Protein AF-A0A1B2YTB3-F1 (afdb_monomer)

Sequence (140 aa):
MKEPIDTLDQHEEFDQMGEAHAGSSELTPIRFDAFELSNDEKIKQIEHHFLPFIGKAHVAYTSKGKVIGLSKMNRLVDYYSRRPQVQERLTLQIADAISDAMNTQDVAVHIDSKHLCVSMRGIKDHASSTITSEFRGVFR

Radius of gyration: 18.46 Å; Cα contacts (8 Å, |Δi|>4): 168; chains: 1; bounding box: 57×35×51 Å

Mean predicted aligned error: 13.46 Å

pLDDT: mean 70.49, std 21.06, range [32.44, 94.94]

Structure (mmCIF, N/CA/C/O backbone):
data_AF-A0A1B2YTB3-F1
#
_entry.id   AF-A0A1B2YTB3-F1
#
loop_
_atom_site.group_PDB
_atom_site.id
_atom_site.type_symbol
_atom_site.label_atom_id
_atom_site.label_alt_id
_atom_site.label_comp_id
_atom_site.label_asym_id
_atom_site.label_entity_id
_atom_site.label_seq_id
_atom_site.pdbx_PDB_ins_code
_atom_site.Cartn_x
_atom_site.Cartn_y
_atom_site.Cartn_z
_atom_site.occupancy
_atom_site.B_iso_or_equiv
_atom_site.auth_seq_id
_atom_site.auth_comp_id
_atom_site.auth_asym_id
_atom_site.auth_atom_id
_atom_site.pdbx_PDB_model_num
ATOM 1 N N . MET A 1 1 ? -36.417 -21.945 -10.880 1.00 37.31 1 MET A N 1
ATOM 2 C CA . MET A 1 1 ? -35.893 -21.158 -12.010 1.00 37.31 1 MET A CA 1
ATOM 3 C C . MET A 1 1 ? -34.831 -20.251 -11.411 1.00 37.31 1 MET A C 1
ATOM 5 O O . MET A 1 1 ? -35.183 -19.414 -10.596 1.00 37.31 1 MET A O 1
ATOM 9 N N . LYS A 1 2 ? -33.546 -20.582 -11.593 1.00 33.88 2 LYS A N 1
ATOM 10 C CA . LYS A 1 2 ? -32.425 -19.790 -11.064 1.00 33.88 2 LYS A CA 1
ATOM 11 C C . LYS A 1 2 ? -32.036 -18.801 -12.156 1.00 33.88 2 LYS A C 1
ATOM 13 O O . LYS A 1 2 ? -31.731 -19.243 -13.260 1.00 33.88 2 LYS A O 1
ATOM 18 N N . GLU A 1 3 ? -32.097 -17.517 -11.836 1.00 33.56 3 GLU A N 1
ATOM 19 C CA . GLU A 1 3 ? -31.563 -16.439 -12.668 1.00 33.56 3 GLU A CA 1
ATOM 20 C C . GLU A 1 3 ? -30.044 -16.633 -12.859 1.00 33.56 3 GLU A C 1
ATOM 22 O O . GLU A 1 3 ? -29.371 -17.085 -11.921 1.00 33.56 3 GLU A O 1
ATOM 27 N N . PRO A 1 4 ? -29.495 -16.353 -14.052 1.00 36.44 4 PRO A N 1
ATOM 28 C CA . PRO A 1 4 ? -28.069 -16.479 -14.314 1.00 36.44 4 PRO A CA 1
ATOM 29 C C . PRO A 1 4 ? -27.315 -15.309 -13.665 1.00 36.44 4 PRO A C 1
ATOM 31 O O . PRO A 1 4 ? -27.699 -14.152 -13.804 1.00 36.44 4 PRO A O 1
ATOM 34 N N . ILE A 1 5 ? -26.242 -15.622 -12.936 1.00 39.81 5 ILE A N 1
ATOM 35 C CA . ILE A 1 5 ? -25.321 -14.628 -12.376 1.00 39.81 5 ILE A CA 1
ATOM 36 C C . ILE A 1 5 ? -24.444 -14.143 -13.530 1.00 39.81 5 ILE A C 1
ATOM 38 O O . ILE A 1 5 ? -23.597 -14.888 -14.029 1.00 39.81 5 ILE A O 1
ATOM 42 N N . ASP A 1 6 ? -24.712 -12.921 -13.976 1.00 34.75 6 ASP A N 1
ATOM 43 C CA . ASP A 1 6 ? -23.932 -12.212 -14.982 1.00 34.75 6 ASP A CA 1
ATOM 44 C C . ASP A 1 6 ? -22.483 -12.059 -14.495 1.00 34.75 6 ASP A C 1
ATOM 46 O O . ASP A 1 6 ? -22.225 -11.625 -13.373 1.00 34.75 6 ASP A O 1
ATOM 50 N N . THR A 1 7 ? -21.530 -12.521 -15.300 1.00 40.09 7 THR A N 1
ATOM 51 C CA . THR A 1 7 ? -20.118 -12.706 -14.915 1.00 40.09 7 THR A CA 1
ATOM 52 C C . THR A 1 7 ? -19.249 -11.513 -15.335 1.00 40.09 7 THR A C 1
ATOM 54 O O . THR A 1 7 ? -18.049 -11.660 -15.547 1.00 40.09 7 THR A O 1
ATOM 57 N N . LEU A 1 8 ? -19.850 -10.330 -15.484 1.00 36.72 8 LEU A N 1
ATOM 58 C CA . LEU A 1 8 ? -19.248 -9.170 -16.152 1.00 36.72 8 LEU A CA 1
ATOM 59 C C . LEU A 1 8 ? -18.702 -8.069 -15.221 1.00 36.72 8 LEU A C 1
ATOM 61 O O . LEU A 1 8 ? -18.389 -6.992 -15.706 1.00 36.72 8 LEU A O 1
ATOM 65 N N . ASP A 1 9 ? -18.514 -8.330 -13.925 1.00 38.03 9 ASP A N 1
ATOM 66 C CA . ASP A 1 9 ? -18.084 -7.295 -12.955 1.00 38.03 9 ASP A CA 1
ATOM 67 C C . ASP A 1 9 ? -16.604 -7.400 -12.518 1.00 38.03 9 ASP A C 1
ATOM 69 O O . ASP A 1 9 ? -16.105 -6.607 -11.733 1.00 38.03 9 ASP A O 1
ATOM 73 N N . GLN A 1 10 ? -15.849 -8.388 -13.017 1.00 36.59 10 GLN A N 1
ATOM 74 C CA . GLN A 1 10 ? -14.460 -8.611 -12.569 1.00 36.59 10 GLN A CA 1
ATOM 75 C C . GLN A 1 10 ? -13.396 -7.911 -13.421 1.00 36.59 10 GLN A C 1
ATOM 77 O O . GLN A 1 10 ? -12.217 -7.998 -13.094 1.00 36.59 10 GLN A O 1
ATOM 82 N N . HIS A 1 11 ? -13.777 -7.233 -14.505 1.00 36.81 11 HIS A N 1
ATOM 83 C CA . HIS A 1 11 ? -12.829 -6.531 -15.375 1.00 36.81 11 HIS A CA 1
ATOM 84 C C . HIS A 1 11 ? -12.770 -5.018 -15.118 1.00 36.81 11 HIS A C 1
ATOM 86 O O . HIS A 1 11 ? -11.720 -4.427 -15.350 1.00 36.81 11 HIS A O 1
ATOM 92 N N . GLU A 1 12 ? -13.820 -4.402 -14.565 1.00 32.44 12 GLU A N 1
ATOM 93 C CA . GLU A 1 12 ? -13.833 -2.955 -14.286 1.00 32.44 12 GLU A CA 1
ATOM 94 C C . GLU A 1 12 ? -13.070 -2.574 -13.000 1.00 32.44 12 GLU A C 1
ATOM 96 O O . GLU A 1 12 ? -12.526 -1.472 -12.916 1.00 32.44 12 GLU A O 1
ATOM 101 N N . GLU A 1 13 ? -12.911 -3.487 -12.031 1.00 34.91 13 GLU A N 1
ATOM 102 C CA . GLU A 1 13 ? -12.054 -3.249 -10.851 1.00 34.91 13 GLU A CA 1
ATOM 103 C C . GLU A 1 13 ? -10.556 -3.164 -11.203 1.00 34.91 13 GLU A C 1
ATOM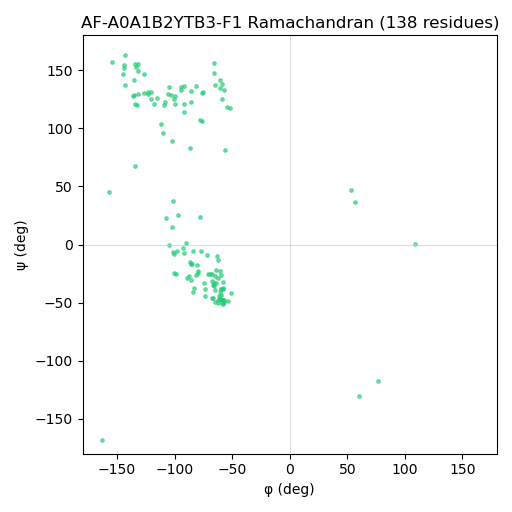 105 O O . GLU A 1 13 ? -9.791 -2.503 -10.497 1.00 34.91 13 GLU A O 1
ATOM 110 N N . PHE A 1 14 ? -10.124 -3.781 -12.310 1.00 33.19 14 PHE A N 1
ATOM 111 C CA . PHE A 1 14 ? -8.723 -3.743 -12.746 1.00 33.19 14 PHE A CA 1
ATOM 112 C C . PHE A 1 14 ? -8.355 -2.438 -13.471 1.00 33.19 14 PHE A C 1
ATOM 114 O O . PHE A 1 14 ? -7.189 -2.053 -13.446 1.00 33.19 14 PHE A O 1
ATOM 121 N N . ASP A 1 15 ? -9.311 -1.708 -14.050 1.00 33.12 15 ASP A N 1
ATOM 122 C CA . ASP A 1 15 ? -9.021 -0.451 -14.763 1.00 33.12 15 ASP A CA 1
ATOM 123 C C . ASP A 1 15 ? -8.852 0.756 -13.819 1.00 33.12 15 ASP A C 1
ATOM 125 O O . ASP A 1 15 ? -8.180 1.728 -14.168 1.00 33.12 15 ASP A O 1
ATOM 129 N N . GLN A 1 16 ? -9.323 0.672 -12.566 1.00 37.31 16 GLN A N 1
ATOM 130 C CA . GLN A 1 16 ? -8.967 1.656 -11.528 1.00 37.31 16 GLN A CA 1
ATOM 131 C C . GLN A 1 16 ? -7.509 1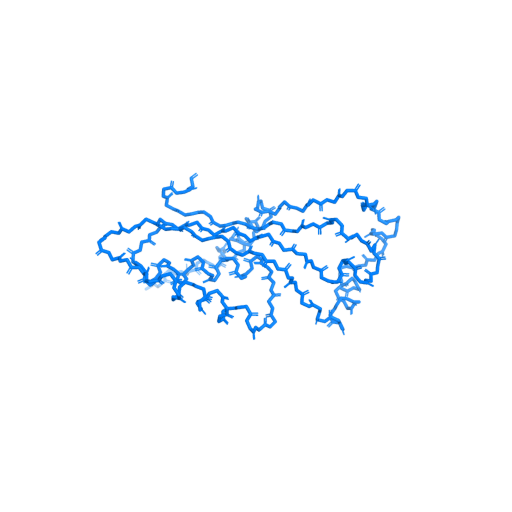.532 -11.045 1.00 37.31 16 GLN A C 1
ATOM 133 O O . GLN A 1 16 ? -7.017 2.427 -10.355 1.00 37.31 16 GLN A O 1
ATOM 138 N N . MET A 1 17 ? -6.779 0.477 -11.441 1.00 43.22 17 MET A N 1
ATOM 139 C CA . MET A 1 17 ? -5.355 0.296 -11.107 1.00 43.22 17 MET A CA 1
ATOM 140 C C . MET A 1 17 ? -4.449 1.400 -11.683 1.00 43.22 17 MET A C 1
ATOM 142 O O . MET A 1 17 ? -3.294 1.512 -11.270 1.00 43.22 17 MET A O 1
ATOM 146 N N . GLY A 1 18 ? -4.945 2.217 -12.619 1.00 40.19 18 GLY A N 1
ATOM 147 C CA . GLY A 1 18 ? -4.164 3.241 -13.315 1.00 40.19 18 GLY A CA 1
ATOM 148 C C . GLY A 1 18 ? -4.058 4.610 -12.630 1.00 40.19 18 GLY A C 1
ATOM 149 O O . GLY A 1 18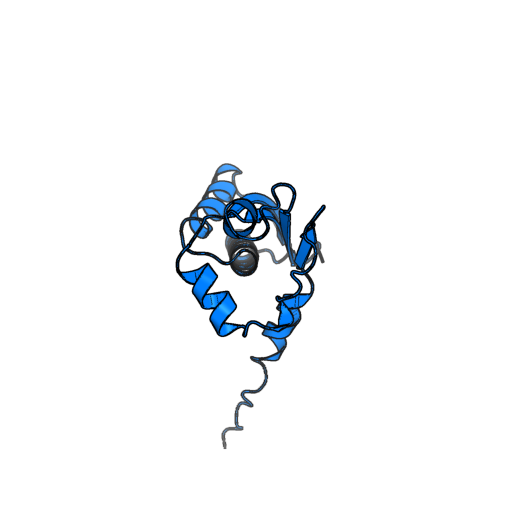 ? -3.189 5.387 -13.017 1.00 40.19 18 GLY A O 1
ATOM 150 N N . GLU A 1 19 ? -4.888 4.935 -11.631 1.00 43.03 19 GLU A N 1
ATOM 151 C CA . GLU A 1 19 ? -5.018 6.336 -11.167 1.00 43.03 19 GLU A CA 1
ATOM 152 C C . GLU A 1 19 ? -4.265 6.687 -9.868 1.00 43.03 19 GLU A C 1
ATOM 154 O O . GLU A 1 19 ? -4.163 7.859 -9.513 1.00 43.03 19 GLU A O 1
ATOM 159 N N . ALA A 1 20 ? -3.663 5.713 -9.175 1.00 45.31 20 ALA A N 1
ATOM 160 C CA . ALA A 1 20 ? -2.884 5.941 -7.944 1.00 45.31 20 ALA A CA 1
ATOM 161 C C . ALA A 1 20 ? -1.361 5.777 -8.133 1.00 45.31 20 ALA A C 1
ATOM 163 O O . ALA A 1 20 ? -0.634 5.490 -7.176 1.00 45.31 20 ALA A O 1
ATOM 164 N N . HIS A 1 21 ? -0.875 5.930 -9.368 1.00 45.62 21 HIS A N 1
ATOM 165 C CA . HIS A 1 21 ? 0.525 5.728 -9.736 1.00 45.62 21 HIS A CA 1
ATOM 166 C C . HIS A 1 21 ? 1.169 7.068 -10.116 1.00 45.62 21 HIS A C 1
ATOM 168 O O . HIS A 1 21 ? 0.967 7.590 -11.209 1.00 45.62 21 HIS A O 1
ATOM 174 N N . ALA A 1 22 ? 1.979 7.624 -9.213 1.00 54.41 22 ALA A N 1
ATOM 175 C CA . ALA A 1 22 ? 2.825 8.776 -9.514 1.00 54.41 22 ALA A CA 1
ATOM 176 C C . ALA A 1 22 ? 4.286 8.314 -9.534 1.00 54.41 22 ALA A C 1
ATOM 178 O O . ALA A 1 22 ? 4.934 8.171 -8.496 1.00 54.41 22 ALA A O 1
ATOM 179 N N . GLY A 1 23 ? 4.798 8.022 -10.729 1.00 55.09 23 GLY A N 1
ATOM 180 C CA . GLY A 1 23 ? 6.228 7.830 -10.950 1.00 55.09 23 GLY A CA 1
ATOM 181 C C . GLY A 1 23 ? 6.881 9.182 -11.205 1.00 55.09 23 GLY A C 1
ATOM 182 O O . GLY A 1 23 ? 6.485 9.891 -12.128 1.00 55.09 23 GLY A O 1
ATOM 183 N N . SER A 1 24 ? 7.873 9.552 -10.398 1.00 50.03 24 SER A N 1
ATOM 184 C CA . SER A 1 24 ? 8.712 10.713 -10.694 1.00 50.03 24 SER A CA 1
ATOM 185 C C . SER A 1 24 ? 9.969 10.245 -11.423 1.00 50.03 24 SER A C 1
ATOM 187 O O . SER A 1 24 ? 10.589 9.241 -11.058 1.00 50.03 24 SER A O 1
ATOM 189 N N . SER A 1 25 ? 10.340 10.953 -12.484 1.00 45.50 25 SER A N 1
ATOM 190 C CA . SER A 1 25 ? 11.639 10.793 -13.121 1.00 45.50 25 SER A CA 1
ATOM 191 C C . SER A 1 25 ? 12.211 12.165 -13.426 1.00 45.50 25 SER A C 1
ATOM 193 O O . SER A 1 25 ? 11.547 12.993 -14.045 1.00 45.50 25 SER A O 1
ATOM 195 N N . GLU A 1 26 ? 13.443 12.403 -12.980 1.00 42.44 26 GLU A N 1
ATOM 196 C CA . GLU A 1 26 ? 14.150 13.646 -13.282 1.00 42.44 26 GLU A CA 1
ATOM 197 C C . GLU A 1 26 ? 14.797 13.604 -14.676 1.00 42.44 26 GLU A C 1
ATOM 199 O O . GLU A 1 26 ? 14.963 14.655 -15.287 1.00 42.44 26 GLU A O 1
ATOM 204 N N . LEU A 1 27 ? 15.139 12.416 -15.207 1.00 43.47 27 LEU A N 1
ATOM 205 C CA . LEU A 1 27 ? 15.916 12.258 -16.449 1.00 43.47 27 LEU A CA 1
ATOM 206 C C . LEU A 1 27 ? 15.707 10.891 -17.144 1.00 43.47 27 LEU A C 1
ATOM 208 O O . LEU A 1 27 ? 16.658 10.265 -17.608 1.00 43.47 27 LEU A O 1
ATOM 212 N N . THR A 1 28 ? 14.463 10.425 -17.268 1.00 46.62 28 THR A N 1
ATOM 213 C CA . THR A 1 28 ? 14.124 9.278 -18.131 1.00 46.62 28 THR A CA 1
ATOM 214 C C . THR A 1 28 ? 13.487 9.770 -19.431 1.00 46.62 28 THR A C 1
ATOM 216 O O . THR A 1 28 ? 12.263 9.887 -19.502 1.00 46.62 28 THR A O 1
ATOM 219 N N . PRO A 1 29 ? 14.263 10.072 -20.491 1.00 46.84 29 PRO A N 1
ATOM 220 C CA . PRO A 1 29 ? 13.665 10.217 -21.810 1.00 46.84 29 PRO A CA 1
ATOM 221 C C . PRO A 1 29 ? 13.000 8.887 -22.179 1.00 46.84 29 PRO A C 1
ATOM 223 O O . PRO A 1 29 ? 13.596 7.821 -21.991 1.00 46.84 29 PRO A O 1
ATOM 226 N N . ILE A 1 30 ? 11.772 8.936 -22.706 1.00 49.69 30 ILE A N 1
ATOM 227 C CA . ILE A 1 30 ? 11.154 7.767 -23.341 1.00 49.69 30 ILE A CA 1
ATOM 228 C C . ILE A 1 30 ? 12.165 7.257 -24.369 1.00 49.69 30 ILE A C 1
ATOM 230 O O . ILE A 1 30 ? 12.560 7.999 -25.272 1.00 49.69 30 ILE A O 1
ATOM 234 N N . ARG A 1 31 ? 12.658 6.025 -24.185 1.00 50.91 31 ARG A N 1
ATOM 235 C CA . ARG A 1 31 ? 13.615 5.442 -25.130 1.00 50.91 31 ARG A CA 1
ATOM 236 C C . ARG A 1 31 ? 12.945 5.422 -26.505 1.00 50.91 31 ARG A C 1
ATOM 238 O O . ARG A 1 31 ? 11.758 5.128 -26.600 1.00 50.91 31 ARG A O 1
ATOM 245 N N . PHE A 1 32 ? 13.676 5.762 -27.562 1.00 54.09 32 PHE A N 1
ATOM 246 C CA . PHE A 1 32 ? 13.100 5.864 -28.910 1.00 54.09 32 PHE A CA 1
ATOM 247 C C . PHE A 1 32 ? 12.484 4.534 -29.393 1.00 54.09 32 PHE A C 1
ATOM 249 O O . PHE A 1 32 ? 11.542 4.546 -30.176 1.00 54.09 32 PHE A O 1
ATOM 256 N N . ASP A 1 33 ? 12.978 3.411 -28.864 1.00 52.19 33 ASP A N 1
ATOM 257 C CA . ASP A 1 33 ? 12.531 2.037 -29.106 1.00 52.19 33 ASP A CA 1
ATOM 258 C C . ASP A 1 33 ? 11.433 1.569 -28.127 1.00 52.19 33 ASP A C 1
ATOM 260 O O . ASP A 1 33 ? 10.967 0.430 -28.198 1.00 52.19 33 ASP A O 1
ATOM 264 N N . ALA A 1 34 ? 10.976 2.427 -27.206 1.00 49.03 34 ALA A N 1
ATOM 265 C CA . ALA A 1 34 ? 9.983 2.064 -26.192 1.00 49.03 34 ALA A CA 1
ATOM 266 C C . ALA A 1 34 ? 8.645 1.610 -26.802 1.00 49.03 34 ALA A C 1
ATOM 268 O O . ALA A 1 34 ? 7.906 0.865 -26.155 1.00 49.03 34 ALA A O 1
ATOM 269 N N . PHE A 1 35 ? 8.348 2.020 -28.037 1.00 57.31 35 PHE A N 1
ATOM 270 C CA . PHE A 1 35 ? 7.167 1.600 -28.795 1.00 57.31 35 PHE A CA 1
ATOM 271 C C . PHE A 1 35 ? 7.448 0.471 -29.799 1.00 57.31 35 PHE A C 1
ATOM 273 O O . PHE A 1 35 ? 6.508 -0.043 -30.396 1.00 57.31 35 PHE A O 1
ATOM 280 N N . GLU A 1 36 ? 8.711 0.071 -29.979 1.00 63.78 36 GLU A N 1
ATOM 281 C CA . GLU A 1 36 ? 9.103 -1.008 -30.897 1.00 63.78 36 GLU A CA 1
ATOM 282 C C . GLU A 1 36 ? 9.016 -2.388 -30.233 1.00 63.78 36 GLU A C 1
ATOM 284 O O . GLU A 1 36 ? 8.717 -3.378 -30.895 1.00 63.78 36 GLU A O 1
ATOM 289 N N . LEU A 1 37 ? 9.239 -2.455 -28.916 1.00 57.16 37 LEU A N 1
ATOM 290 C CA . LEU A 1 37 ? 9.169 -3.697 -28.146 1.00 57.16 37 LEU A CA 1
ATOM 291 C C . LEU A 1 37 ? 7.737 -4.007 -27.695 1.00 57.16 37 LEU A C 1
ATOM 293 O O . LEU A 1 37 ? 7.064 -3.166 -27.078 1.00 57.16 37 LEU A O 1
ATOM 297 N N . SER A 1 38 ? 7.311 -5.251 -27.916 1.00 65.25 38 SER A N 1
ATOM 298 C CA . SER A 1 38 ? 6.043 -5.758 -27.389 1.00 65.25 38 SER A CA 1
ATOM 299 C C . SER A 1 38 ? 6.067 -5.842 -25.857 1.00 65.25 38 SER A C 1
ATOM 301 O O . SER A 1 38 ? 7.126 -5.931 -25.225 1.00 65.25 38 SER A O 1
ATOM 303 N N . ASN A 1 39 ? 4.885 -5.813 -25.236 1.00 49.28 39 ASN A N 1
ATOM 304 C CA . ASN A 1 39 ? 4.764 -5.929 -23.780 1.00 49.28 39 ASN A CA 1
ATOM 305 C C . ASN A 1 39 ? 5.387 -7.237 -23.262 1.00 49.28 39 ASN A C 1
ATOM 307 O O . ASN A 1 39 ? 6.084 -7.211 -22.252 1.00 49.28 39 ASN A O 1
ATOM 311 N N . ASP A 1 40 ? 5.246 -8.338 -24.001 1.00 51.25 40 ASP A N 1
ATOM 312 C CA . ASP A 1 40 ? 5.803 -9.645 -23.633 1.00 51.25 40 ASP A CA 1
ATOM 313 C C . ASP A 1 40 ? 7.343 -9.669 -23.658 1.00 51.25 40 ASP A C 1
ATOM 315 O O . ASP A 1 40 ? 7.985 -10.312 -22.824 1.00 51.25 40 ASP A O 1
ATOM 319 N N . GLU A 1 41 ? 7.969 -8.938 -24.583 1.00 56.66 41 GLU A N 1
ATOM 320 C CA . GLU A 1 41 ? 9.431 -8.813 -24.661 1.00 56.66 41 GLU A CA 1
ATOM 321 C C . GLU A 1 41 ? 9.994 -7.927 -23.548 1.00 56.66 41 GLU A C 1
ATOM 323 O O . GLU A 1 41 ? 11.038 -8.244 -22.967 1.00 56.66 41 GLU A O 1
ATOM 328 N N . LYS A 1 42 ? 9.281 -6.843 -23.212 1.00 53.69 42 LYS A N 1
ATOM 329 C CA . LYS A 1 42 ? 9.603 -5.987 -22.060 1.00 53.69 42 LYS A CA 1
ATOM 330 C C . LYS A 1 42 ? 9.538 -6.789 -20.763 1.00 53.69 42 LYS A C 1
ATOM 332 O O . LYS A 1 42 ? 10.476 -6.746 -19.968 1.00 53.69 42 LYS A O 1
ATOM 337 N N . ILE A 1 43 ? 8.465 -7.561 -20.591 1.00 53.34 43 ILE A N 1
ATOM 338 C CA . ILE A 1 43 ? 8.241 -8.438 -19.442 1.00 53.34 43 ILE A 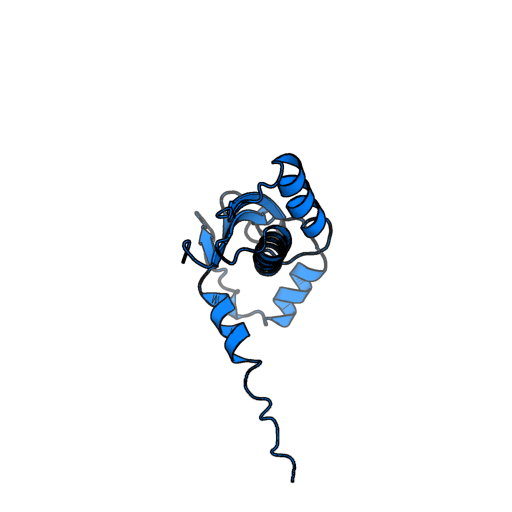CA 1
ATOM 339 C C . ILE A 1 43 ? 9.382 -9.461 -19.324 1.00 53.34 43 ILE A C 1
ATOM 341 O O . ILE A 1 43 ? 10.044 -9.489 -18.290 1.00 53.34 43 ILE A O 1
ATOM 345 N N . LYS A 1 44 ? 9.745 -10.183 -20.393 1.00 57.47 44 LYS A N 1
ATOM 346 C CA . LYS A 1 44 ? 10.855 -11.163 -20.372 1.00 57.47 44 LYS A CA 1
ATOM 347 C C . LYS A 1 44 ? 12.216 -10.592 -19.961 1.00 57.47 44 LYS A C 1
ATOM 349 O O . LYS A 1 44 ? 12.982 -11.264 -19.269 1.00 57.47 44 LYS A O 1
ATOM 354 N N . GLN A 1 45 ? 12.558 -9.370 -20.380 1.00 58.22 45 GLN A N 1
ATOM 355 C CA . GLN A 1 45 ? 13.833 -8.748 -19.982 1.00 58.22 45 GLN A CA 1
ATOM 356 C C . GLN A 1 45 ? 13.881 -8.416 -18.481 1.00 58.22 45 GLN A C 1
ATOM 358 O O . GLN A 1 45 ? 14.953 -8.472 -17.863 1.00 58.22 45 GLN A O 1
ATOM 363 N N . ILE A 1 46 ? 12.723 -8.091 -17.903 1.00 51.91 46 ILE A N 1
ATOM 364 C CA . ILE A 1 46 ? 12.560 -7.733 -16.491 1.00 51.91 46 ILE A CA 1
ATOM 365 C C . ILE A 1 46 ? 12.421 -8.996 -15.622 1.00 51.91 46 ILE A C 1
ATOM 367 O O . ILE A 1 46 ? 13.050 -9.084 -14.569 1.00 51.91 46 ILE A O 1
ATOM 371 N N . GLU A 1 47 ? 11.681 -10.008 -16.084 1.00 45.22 47 GLU A N 1
ATOM 372 C CA . GLU A 1 47 ? 11.366 -11.255 -15.366 1.00 45.22 47 GLU A CA 1
ATOM 373 C C . GLU A 1 47 ? 12.597 -12.054 -14.924 1.00 45.22 47 GLU A C 1
ATOM 375 O O . GLU A 1 47 ? 12.585 -12.692 -13.873 1.00 45.22 47 GLU A O 1
ATOM 380 N N . HIS A 1 48 ? 13.695 -12.009 -15.680 1.00 47.66 48 HIS A N 1
ATOM 381 C CA . HIS A 1 48 ? 14.921 -12.733 -15.322 1.00 47.66 48 HIS A CA 1
ATOM 382 C C . HIS A 1 48 ? 15.727 -12.049 -14.199 1.00 47.66 48 HIS A C 1
ATOM 384 O O . HIS A 1 48 ? 16.721 -12.597 -13.721 1.00 47.66 48 HIS A O 1
ATOM 390 N N . HIS A 1 49 ? 15.309 -10.858 -13.759 1.00 54.06 49 HIS A N 1
ATOM 391 C CA . HIS A 1 49 ? 15.999 -10.048 -12.762 1.00 54.06 49 HIS A CA 1
ATOM 392 C C . HIS A 1 49 ? 15.002 -9.516 -11.734 1.00 54.06 49 HIS A C 1
ATOM 394 O O . HIS A 1 49 ? 14.785 -8.308 -11.659 1.00 54.06 49 HIS A O 1
ATOM 400 N N . PHE A 1 50 ? 14.425 -10.414 -10.924 1.00 57.09 50 PHE A N 1
ATOM 401 C CA . PHE A 1 50 ? 13.701 -10.063 -9.695 1.00 57.09 50 PHE A CA 1
ATOM 402 C C . PHE A 1 50 ? 14.616 -9.258 -8.760 1.00 57.09 50 PHE A C 1
ATOM 404 O O . PHE A 1 50 ? 15.259 -9.790 -7.855 1.00 57.09 50 PHE A O 1
ATOM 411 N N . LEU A 1 51 ? 14.723 -7.964 -9.027 1.00 63.34 51 LEU A N 1
ATOM 412 C CA . LEU A 1 51 ? 15.503 -7.015 -8.263 1.00 63.34 51 LEU A CA 1
ATOM 413 C C . LEU A 1 51 ? 14.567 -6.367 -7.242 1.00 63.34 51 LEU A C 1
ATOM 415 O O . LEU A 1 51 ? 13.454 -5.977 -7.602 1.00 63.34 51 LEU A O 1
ATOM 419 N N . PRO A 1 52 ? 14.979 -6.265 -5.970 1.00 67.25 52 PRO A N 1
ATOM 420 C CA . PRO A 1 52 ? 14.108 -5.726 -4.943 1.00 67.25 52 PRO A CA 1
ATOM 421 C C . PRO A 1 52 ? 13.821 -4.243 -5.199 1.00 67.25 52 PRO A C 1
ATOM 423 O O . PRO A 1 52 ? 14.681 -3.504 -5.686 1.00 67.25 52 PRO A O 1
ATOM 426 N N . PHE A 1 53 ? 12.625 -3.798 -4.824 1.00 75.25 53 PHE A N 1
ATOM 427 C CA . PHE A 1 53 ? 12.362 -2.382 -4.603 1.00 75.25 53 PHE A CA 1
ATOM 428 C C . PHE A 1 53 ? 12.606 -2.063 -3.127 1.00 75.25 53 PHE A C 1
ATOM 430 O O . PHE A 1 53 ? 12.259 -2.841 -2.236 1.00 75.25 53 PHE A O 1
ATOM 437 N N . ILE A 1 54 ? 13.270 -0.941 -2.866 1.00 82.75 54 ILE A N 1
ATOM 438 C CA . ILE A 1 54 ? 13.658 -0.518 -1.520 1.00 82.75 54 ILE A CA 1
ATOM 439 C C . ILE A 1 54 ? 13.011 0.832 -1.265 1.00 82.75 54 ILE A C 1
ATOM 441 O O . ILE A 1 54 ? 13.191 1.772 -2.038 1.00 82.75 54 ILE A O 1
ATOM 445 N N . GLY A 1 55 ? 12.254 0.931 -0.179 1.00 87.44 55 GLY A N 1
ATOM 446 C CA . GLY A 1 55 ? 11.434 2.103 0.076 1.00 87.44 55 GLY A CA 1
ATOM 447 C C . GLY A 1 55 ? 10.968 2.230 1.512 1.00 87.44 55 GLY A C 1
ATOM 448 O O . GLY A 1 55 ? 11.445 1.539 2.415 1.00 87.44 55 GLY A O 1
ATOM 449 N N . LYS A 1 56 ? 10.023 3.143 1.704 1.00 90.19 56 LYS A N 1
ATOM 450 C CA . LYS A 1 56 ? 9.367 3.423 2.975 1.00 90.19 56 LYS A CA 1
ATOM 451 C C . LYS A 1 56 ? 7.865 3.261 2.798 1.00 90.19 56 LYS A C 1
ATOM 453 O O . LYS A 1 56 ? 7.285 3.810 1.867 1.00 90.19 56 LYS A O 1
ATOM 458 N N . ALA A 1 57 ? 7.248 2.527 3.718 1.00 92.38 57 ALA A N 1
ATOM 459 C CA . ALA A 1 57 ? 5.802 2.461 3.842 1.00 92.38 57 ALA A CA 1
ATOM 460 C C . ALA A 1 57 ? 5.354 3.377 4.984 1.00 92.38 57 ALA A C 1
ATOM 462 O O . ALA A 1 57 ? 5.811 3.250 6.122 1.00 92.38 57 ALA A O 1
ATOM 463 N N . HIS A 1 58 ? 4.449 4.286 4.665 1.00 94.31 58 HIS A N 1
ATOM 464 C CA . HIS A 1 58 ? 3.745 5.151 5.590 1.00 94.31 58 HIS A CA 1
ATOM 465 C C . HIS A 1 58 ? 2.338 4.598 5.761 1.00 94.31 58 HIS A C 1
ATOM 467 O O . HIS A 1 58 ? 1.653 4.304 4.784 1.00 94.31 58 HIS A O 1
ATOM 473 N N . VAL A 1 59 ? 1.925 4.420 7.010 1.00 92.94 59 VAL A N 1
ATOM 474 C CA . VAL A 1 59 ? 0.673 3.749 7.339 1.00 92.94 59 VAL A CA 1
ATOM 475 C C . VAL A 1 59 ? -0.064 4.543 8.405 1.00 92.94 59 VAL A C 1
ATOM 477 O O . VAL A 1 59 ? 0.502 4.837 9.459 1.00 92.94 59 VAL A O 1
ATOM 480 N N . ALA A 1 60 ? -1.334 4.838 8.152 1.00 92.94 60 ALA A N 1
ATOM 481 C CA . ALA A 1 60 ? -2.235 5.492 9.088 1.00 92.94 60 ALA A CA 1
ATOM 482 C C . ALA A 1 60 ? -3.588 4.770 9.143 1.00 92.94 60 ALA A C 1
ATOM 484 O O . ALA A 1 60 ? -4.007 4.112 8.194 1.00 92.94 60 ALA A O 1
ATOM 485 N N . TYR A 1 61 ? -4.259 4.872 10.289 1.00 93.19 61 TYR A N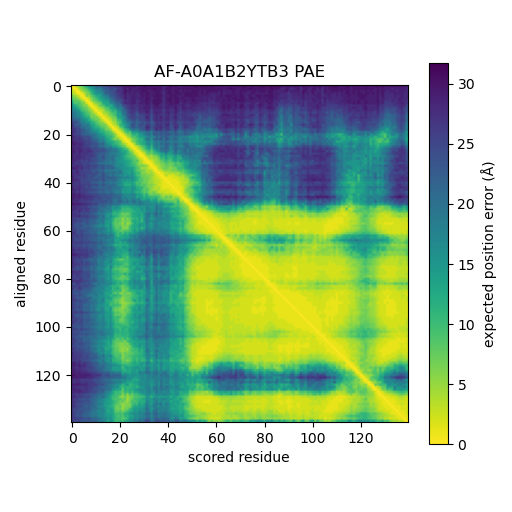 1
ATOM 486 C CA . TYR A 1 61 ? -5.605 4.346 10.487 1.00 93.19 61 TYR A CA 1
ATOM 487 C C . TYR A 1 61 ? -6.324 5.127 11.591 1.00 93.19 61 TYR A C 1
ATOM 489 O O . TYR A 1 61 ? -5.675 5.682 12.484 1.00 93.19 61 TYR A O 1
ATOM 497 N N . THR A 1 62 ? -7.656 5.109 11.576 1.00 91.38 62 THR A N 1
ATOM 498 C CA . THR A 1 62 ? -8.475 5.679 12.657 1.00 91.38 62 THR A CA 1
ATOM 499 C C . THR A 1 62 ? -8.961 4.576 13.588 1.00 91.38 62 THR A C 1
ATOM 501 O O . THR A 1 62 ? -9.642 3.633 13.181 1.00 91.38 62 THR A O 1
ATOM 504 N N . SER A 1 63 ? -8.603 4.683 14.868 1.00 87.31 63 SER A N 1
ATOM 505 C CA . SER A 1 63 ? -9.009 3.724 15.896 1.00 87.31 63 SER A CA 1
ATOM 506 C C . SER A 1 63 ? -10.465 3.930 16.319 1.00 87.31 63 SER A C 1
ATOM 508 O O . SER A 1 63 ? -10.848 5.027 16.715 1.00 87.31 63 SER A O 1
ATOM 510 N N . LYS A 1 64 ? -11.251 2.846 16.346 1.00 84.94 64 LYS A N 1
ATOM 511 C CA . LYS A 1 64 ? -12.596 2.797 16.955 1.00 84.94 64 LYS A CA 1
ATOM 512 C C . LYS A 1 64 ? -12.576 2.127 18.339 1.00 84.94 64 LYS A C 1
ATOM 514 O O . LYS A 1 64 ? -13.464 1.354 18.677 1.00 84.94 64 LYS A O 1
ATOM 519 N N . GLY A 1 65 ? -11.518 2.373 19.120 1.00 81.62 65 GLY A N 1
ATOM 520 C CA . GLY A 1 65 ? -11.355 1.847 20.487 1.00 81.62 65 GLY A CA 1
ATOM 521 C C . GLY A 1 65 ? -10.293 0.751 20.655 1.00 81.62 65 GLY A C 1
ATOM 522 O O . GLY A 1 65 ? -10.066 0.283 21.767 1.00 81.62 65 GLY A O 1
ATOM 523 N N . LYS A 1 66 ? -9.600 0.359 19.577 1.00 80.38 66 LYS A N 1
ATOM 524 C CA . LYS A 1 66 ? -8.467 -0.584 19.597 1.00 80.38 66 LYS A CA 1
ATOM 525 C C . LYS A 1 66 ? -7.223 0.091 19.032 1.00 80.38 66 LYS A C 1
ATOM 527 O O . LYS A 1 66 ? -7.293 0.681 17.957 1.00 80.38 66 LYS A O 1
ATOM 532 N N . VAL A 1 67 ? -6.087 -0.010 19.719 1.00 87.25 67 VAL A N 1
ATOM 533 C CA . VAL A 1 67 ? -4.810 0.571 19.271 1.00 87.25 67 VAL A CA 1
ATOM 534 C C . VAL A 1 67 ? -3.819 -0.552 18.997 1.00 87.25 67 VAL A C 1
ATOM 536 O O . VAL A 1 67 ? -3.576 -1.403 19.856 1.00 87.25 67 VAL A O 1
ATOM 539 N N . ILE A 1 68 ? -3.244 -0.573 17.795 1.00 86.38 68 ILE A N 1
ATOM 540 C CA . ILE A 1 68 ? -2.152 -1.492 17.475 1.00 86.38 68 ILE A CA 1
ATOM 541 C C . ILE A 1 68 ? -0.832 -0.929 17.993 1.00 86.38 68 ILE A C 1
ATOM 543 O O . ILE A 1 68 ? -0.536 0.255 17.846 1.00 86.38 68 ILE A O 1
ATOM 547 N N . GLY A 1 69 ? -0.016 -1.791 18.599 1.00 86.38 69 GLY A N 1
ATOM 548 C CA . GLY A 1 69 ? 1.341 -1.414 18.980 1.00 86.38 69 GLY A CA 1
ATOM 549 C C . GLY A 1 69 ? 2.187 -1.117 17.741 1.00 86.38 69 GLY A C 1
ATOM 550 O O . GLY A 1 69 ? 2.153 -1.884 16.778 1.00 86.38 69 GLY A O 1
ATOM 551 N N . LEU A 1 70 ? 2.991 -0.053 17.793 1.00 83.50 70 LEU A N 1
ATOM 552 C CA . LEU A 1 70 ? 3.818 0.419 16.672 1.00 83.50 70 LEU A CA 1
ATOM 553 C C . LEU A 1 70 ? 4.673 -0.698 16.050 1.00 83.50 70 LEU A C 1
ATOM 555 O O . LEU A 1 70 ? 4.730 -0.851 14.833 1.00 83.50 70 LEU A O 1
ATOM 559 N N . SER A 1 71 ? 5.266 -1.563 16.878 1.00 86.50 71 SER A N 1
ATOM 560 C CA . SER A 1 71 ? 6.086 -2.682 16.398 1.00 86.50 71 SER A CA 1
ATOM 561 C C . SER A 1 71 ? 5.303 -3.729 15.599 1.00 86.50 71 SER A C 1
ATOM 563 O O . SER A 1 71 ? 5.891 -4.408 14.762 1.00 86.50 71 SER A O 1
ATOM 565 N N . LYS A 1 72 ? 3.995 -3.894 15.839 1.00 88.62 72 LYS A N 1
ATOM 566 C CA . LYS A 1 72 ? 3.163 -4.845 15.082 1.00 88.62 72 LYS A CA 1
ATOM 567 C C . LYS A 1 72 ? 2.866 -4.328 13.676 1.00 88.62 72 LYS A C 1
ATOM 569 O O . LYS A 1 72 ? 2.822 -5.137 12.758 1.00 88.62 72 LYS A O 1
ATOM 574 N N . MET A 1 73 ? 2.741 -3.010 13.508 1.00 88.31 73 MET A N 1
ATOM 575 C CA . MET A 1 73 ? 2.553 -2.397 12.192 1.00 88.31 73 MET A CA 1
ATOM 576 C C . MET A 1 73 ? 3.758 -2.662 11.290 1.00 88.31 73 MET A C 1
ATOM 578 O O . MET A 1 73 ? 3.618 -3.206 10.199 1.00 88.31 73 MET A O 1
ATOM 582 N N . ASN A 1 74 ? 4.962 -2.395 11.802 1.00 88.69 74 ASN A N 1
ATOM 583 C CA . ASN A 1 74 ? 6.195 -2.652 11.057 1.00 88.69 74 ASN A CA 1
ATOM 584 C C . ASN A 1 74 ? 6.349 -4.136 10.694 1.00 88.69 74 ASN A C 1
ATOM 586 O O . ASN A 1 74 ? 6.773 -4.458 9.590 1.00 88.69 74 ASN A O 1
ATOM 590 N N . ARG A 1 75 ? 5.966 -5.049 11.599 1.00 91.19 75 ARG A N 1
ATOM 591 C CA . ARG A 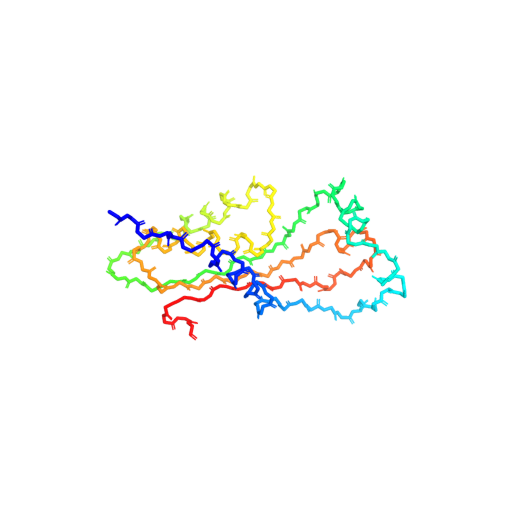1 75 ? 5.991 -6.498 11.332 1.00 91.19 75 ARG A CA 1
ATOM 592 C C . ARG A 1 75 ? 4.996 -6.923 10.255 1.00 9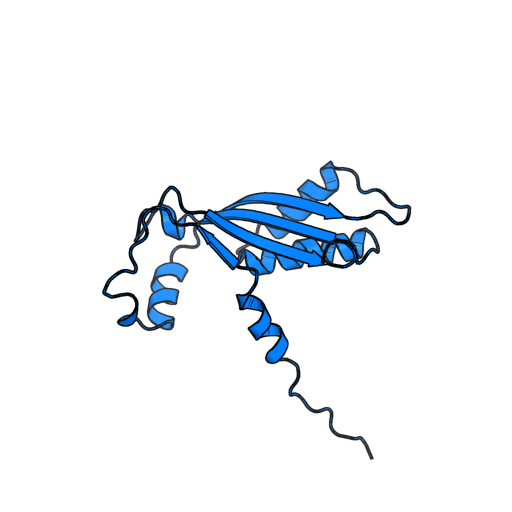1.19 75 ARG A C 1
ATOM 594 O O . ARG A 1 75 ? 5.306 -7.835 9.501 1.00 91.19 75 ARG A O 1
ATOM 601 N N . LEU A 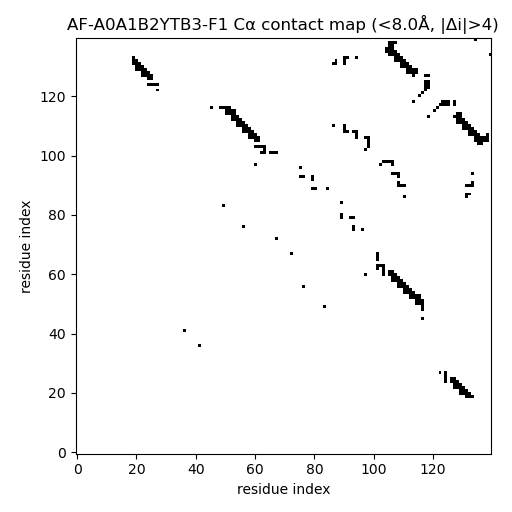1 76 ? 3.824 -6.293 10.191 1.00 91.81 76 LEU A N 1
ATOM 602 C CA . LEU A 1 76 ? 2.826 -6.562 9.157 1.00 91.81 76 LEU A CA 1
ATOM 603 C C . LEU A 1 76 ? 3.364 -6.155 7.783 1.00 91.81 76 LEU A C 1
ATOM 605 O O . LEU A 1 76 ? 3.357 -6.968 6.863 1.00 91.81 76 LEU A O 1
ATOM 609 N N . VAL A 1 77 ? 3.905 -4.940 7.668 1.00 91.31 77 VAL A N 1
ATOM 610 C CA . VAL A 1 77 ? 4.528 -4.457 6.426 1.00 91.31 77 VAL A CA 1
ATOM 611 C C . VAL A 1 77 ? 5.678 -5.377 5.998 1.00 91.31 77 VAL A C 1
ATOM 613 O O . VAL A 1 77 ? 5.721 -5.818 4.850 1.00 91.31 77 VAL A O 1
ATOM 616 N N . ASP A 1 78 ? 6.576 -5.722 6.925 1.00 89.44 78 ASP A N 1
ATOM 617 C CA . ASP A 1 78 ? 7.705 -6.627 6.674 1.00 89.44 78 ASP A CA 1
ATOM 618 C C . ASP A 1 78 ? 7.229 -8.015 6.211 1.00 89.44 78 ASP A C 1
ATOM 620 O O . ASP A 1 78 ? 7.733 -8.554 5.227 1.00 89.44 78 ASP A O 1
ATOM 624 N N . TYR A 1 79 ? 6.193 -8.569 6.846 1.00 91.62 79 TYR A N 1
ATOM 625 C CA . TYR A 1 79 ? 5.609 -9.854 6.461 1.00 91.62 79 TYR A CA 1
ATOM 626 C C . TYR A 1 79 ? 5.133 -9.868 5.000 1.00 91.62 79 TYR A C 1
ATOM 628 O O . TYR A 1 79 ? 5.479 -10.784 4.253 1.00 91.62 79 TYR A O 1
ATOM 636 N N . TYR A 1 80 ? 4.397 -8.840 4.567 1.00 88.38 80 TYR A N 1
ATOM 637 C CA . TYR A 1 80 ? 3.923 -8.741 3.183 1.00 88.38 80 TYR A CA 1
ATOM 638 C C . TYR A 1 80 ? 5.041 -8.450 2.173 1.00 88.38 80 TYR A C 1
ATOM 640 O O . TYR A 1 80 ? 4.912 -8.822 1.003 1.00 88.38 80 TYR A O 1
ATOM 648 N N . SER A 1 81 ? 6.138 -7.833 2.618 1.00 87.62 81 SER A N 1
ATOM 649 C CA . SER A 1 81 ? 7.270 -7.435 1.770 1.00 87.62 81 SER A CA 1
ATOM 650 C C . SER A 1 81 ? 8.293 -8.557 1.540 1.00 87.62 81 SER A C 1
ATOM 652 O O . SER A 1 81 ? 9.078 -8.491 0.600 1.00 87.62 81 SER A O 1
ATOM 654 N N . ARG A 1 82 ? 8.288 -9.625 2.351 1.00 83.50 82 ARG A N 1
ATOM 655 C CA . ARG A 1 82 ? 9.260 -10.744 2.298 1.00 83.50 82 ARG A CA 1
ATOM 656 C C . ARG A 1 82 ? 9.028 -11.770 1.177 1.00 83.50 82 ARG A C 1
ATOM 658 O O . ARG A 1 82 ? 9.449 -12.920 1.288 1.00 83.50 82 ARG A O 1
ATOM 665 N N . ARG A 1 83 ? 8.352 -11.385 0.098 1.00 80.25 83 ARG A N 1
ATOM 666 C CA . ARG A 1 83 ? 8.048 -12.254 -1.050 1.00 80.25 83 ARG A CA 1
ATOM 667 C C . ARG A 1 83 ? 8.139 -11.465 -2.357 1.00 80.25 83 ARG A C 1
ATOM 669 O O . ARG A 1 83 ? 8.102 -10.239 -2.301 1.00 80.25 83 ARG A O 1
ATOM 676 N N . PRO A 1 84 ? 8.236 -12.122 -3.527 1.00 80.50 84 PRO A N 1
ATOM 677 C CA . PRO A 1 84 ? 8.129 -11.431 -4.808 1.00 80.50 84 PRO A CA 1
ATOM 678 C C . PRO A 1 84 ? 6.820 -10.634 -4.879 1.00 80.50 84 PRO A C 1
ATOM 680 O O . PRO A 1 84 ? 5.726 -11.195 -4.765 1.00 80.50 84 PRO A O 1
ATOM 683 N N . GLN A 1 85 ? 6.933 -9.315 -5.017 1.00 81.69 85 GLN A N 1
ATOM 684 C CA . GLN A 1 85 ? 5.804 -8.392 -4.956 1.00 81.69 85 GLN A CA 1
ATOM 685 C C . GLN A 1 85 ? 5.820 -7.405 -6.113 1.00 81.69 85 GLN A C 1
ATOM 687 O O . GLN A 1 85 ? 6.864 -7.083 -6.670 1.00 81.69 85 GLN A O 1
ATOM 692 N N . VAL A 1 86 ? 4.622 -6.922 -6.416 1.00 87.44 86 VAL A N 1
ATOM 693 C CA . VAL A 1 86 ? 4.363 -5.725 -7.218 1.00 87.44 86 VAL A CA 1
ATOM 694 C C . VAL A 1 86 ? 3.940 -4.642 -6.222 1.00 87.44 86 VAL A C 1
ATOM 696 O O . VAL A 1 86 ? 3.191 -4.957 -5.291 1.00 87.44 86 VAL A O 1
ATOM 699 N N . GLN A 1 87 ? 4.460 -3.416 -6.348 1.00 85.00 87 GLN A N 1
ATOM 700 C CA . GLN A 1 87 ? 4.317 -2.384 -5.309 1.00 85.00 87 GLN A CA 1
ATOM 701 C C . GLN A 1 87 ? 2.840 -2.045 -5.053 1.00 85.00 87 GLN A C 1
ATOM 703 O O . GLN A 1 87 ? 2.415 -1.975 -3.906 1.00 85.00 87 GLN A O 1
ATOM 708 N N . GLU A 1 88 ? 2.043 -1.954 -6.110 1.00 85.44 88 GLU A N 1
ATOM 709 C CA . GLU A 1 88 ? 0.602 -1.708 -6.105 1.00 85.44 88 GLU A CA 1
ATOM 710 C C . GLU A 1 88 ? -0.136 -2.763 -5.271 1.00 85.44 88 GLU A C 1
ATOM 712 O O . GLU A 1 88 ? -0.900 -2.453 -4.355 1.00 85.44 88 GLU A O 1
ATOM 717 N N . ARG A 1 89 ? 0.171 -4.040 -5.522 1.00 87.19 89 ARG A N 1
ATOM 718 C CA . ARG A 1 89 ? -0.413 -5.166 -4.787 1.00 87.19 89 ARG A CA 1
ATOM 719 C C . ARG A 1 89 ? -0.003 -5.152 -3.318 1.00 87.19 89 ARG A C 1
ATOM 721 O O . ARG A 1 89 ? -0.808 -5.487 -2.454 1.00 87.19 89 ARG A O 1
ATOM 728 N N . LEU A 1 90 ? 1.252 -4.803 -3.031 1.00 89.31 90 LEU A N 1
ATOM 729 C CA . LEU A 1 90 ? 1.749 -4.693 -1.663 1.00 89.31 90 LEU A CA 1
ATOM 730 C C . LEU A 1 90 ? 0.977 -3.615 -0.886 1.00 89.31 90 LEU A C 1
ATOM 732 O O . LEU A 1 90 ? 0.569 -3.868 0.246 1.00 89.31 90 LEU A O 1
ATOM 736 N N . THR A 1 91 ? 0.744 -2.455 -1.501 1.00 92.38 91 THR A N 1
ATOM 737 C CA . THR A 1 91 ? -0.009 -1.341 -0.909 1.00 92.38 91 THR A CA 1
ATOM 738 C C . THR A 1 91 ? -1.430 -1.765 -0.527 1.00 92.38 91 THR A C 1
ATOM 740 O O . THR A 1 91 ? -1.828 -1.569 0.624 1.00 92.38 91 THR A O 1
ATOM 743 N N . LEU A 1 92 ? -2.147 -2.444 -1.431 1.00 92.94 92 LEU A N 1
ATOM 744 C CA . LEU A 1 92 ? -3.492 -2.975 -1.165 1.00 92.94 92 LEU A CA 1
ATOM 745 C C . LEU A 1 92 ? -3.497 -4.016 -0.038 1.00 92.94 92 LEU A C 1
ATOM 747 O O . LEU A 1 92 ? -4.263 -3.898 0.914 1.00 92.94 92 LEU A O 1
ATOM 751 N N . GLN A 1 93 ? -2.580 -4.988 -0.088 1.00 93.56 93 GLN A N 1
ATOM 752 C CA . GLN A 1 93 ? -2.485 -6.044 0.927 1.00 93.56 93 GLN A CA 1
ATOM 753 C C . GLN A 1 93 ? -2.237 -5.495 2.334 1.00 93.56 93 GLN A C 1
ATOM 755 O O . GLN A 1 93 ? -2.772 -6.020 3.312 1.00 93.56 93 GLN A O 1
ATOM 760 N N . ILE A 1 94 ? -1.418 -4.448 2.448 1.00 94.25 94 ILE A N 1
ATOM 761 C CA . ILE A 1 94 ? -1.178 -3.779 3.726 1.00 94.25 94 ILE A CA 1
ATOM 762 C C . ILE A 1 94 ? -2.459 -3.078 4.193 1.00 94.25 94 ILE A C 1
ATOM 764 O O . ILE A 1 94 ? -2.829 -3.237 5.358 1.00 94.25 94 ILE A O 1
ATOM 768 N N . ALA A 1 95 ? -3.151 -2.353 3.308 1.00 94.31 95 ALA A N 1
ATOM 769 C CA . ALA A 1 95 ? -4.390 -1.651 3.644 1.00 94.31 95 ALA A CA 1
ATOM 770 C C . ALA A 1 95 ? -5.489 -2.616 4.123 1.00 94.31 95 ALA A C 1
ATOM 772 O O . ALA A 1 95 ? -6.076 -2.391 5.185 1.00 94.31 95 ALA A O 1
ATOM 773 N N . ASP A 1 96 ? -5.701 -3.722 3.403 1.00 94.38 96 ASP A N 1
ATOM 774 C CA . ASP A 1 96 ? -6.647 -4.787 3.765 1.00 94.38 96 ASP A CA 1
ATOM 775 C C . ASP A 1 96 ? -6.321 -5.374 5.139 1.00 94.38 96 ASP A C 1
ATOM 777 O O . ASP A 1 96 ? -7.156 -5.404 6.041 1.00 94.38 96 ASP A O 1
ATOM 781 N N . ALA A 1 97 ? -5.063 -5.763 5.346 1.00 93.56 97 ALA A N 1
ATOM 782 C CA . ALA A 1 97 ? -4.654 -6.410 6.583 1.00 93.56 97 ALA A CA 1
ATOM 783 C C . ALA A 1 97 ? -4.789 -5.499 7.812 1.00 93.56 97 ALA A C 1
ATOM 785 O O . ALA A 1 97 ? -5.064 -5.977 8.915 1.00 93.56 97 ALA A O 1
ATOM 786 N N . ILE A 1 98 ? -4.589 -4.189 7.649 1.00 92.50 98 ILE A N 1
ATOM 787 C CA . ILE A 1 98 ? -4.800 -3.215 8.726 1.00 92.50 98 ILE A CA 1
ATOM 788 C C . ILE A 1 98 ? -6.286 -3.014 8.977 1.00 92.50 98 ILE A C 1
ATOM 790 O O . ILE A 1 98 ? -6.693 -2.994 10.141 1.00 92.50 98 ILE A O 1
ATOM 794 N N . SER A 1 99 ? -7.078 -2.887 7.911 1.00 92.12 99 SER A N 1
ATOM 795 C CA . SER A 1 99 ? -8.533 -2.770 7.995 1.00 92.12 99 SER A CA 1
ATOM 796 C C . SER A 1 99 ? -9.116 -3.928 8.805 1.00 92.12 99 SER A C 1
ATOM 798 O O . SER A 1 99 ? -9.825 -3.703 9.791 1.00 92.12 99 SER A O 1
ATOM 800 N N . ASP A 1 100 ? -8.701 -5.155 8.489 1.00 91.62 100 ASP A N 1
ATOM 801 C CA . ASP A 1 100 ? -9.131 -6.372 9.180 1.00 91.62 100 ASP A CA 1
ATOM 802 C C . ASP A 1 100 ? -8.628 -6.428 10.629 1.00 91.62 100 ASP A C 1
ATOM 804 O O . ASP A 1 100 ? -9.383 -6.712 11.563 1.00 91.62 100 ASP A O 1
ATOM 808 N N . ALA A 1 101 ? -7.349 -6.117 10.865 1.00 89.62 101 ALA A N 1
ATOM 809 C CA . ALA A 1 101 ? -6.764 -6.177 12.205 1.00 89.62 101 ALA A CA 1
ATOM 810 C C . ALA A 1 101 ? -7.369 -5.141 13.172 1.00 89.62 101 ALA A C 1
ATOM 812 O O . ALA A 1 101 ? -7.462 -5.397 14.388 1.00 89.62 101 ALA A O 1
ATOM 813 N N . MET A 1 102 ? -7.754 -3.976 12.645 1.00 89.12 102 MET A N 1
ATOM 814 C CA . MET A 1 102 ? -8.265 -2.833 13.405 1.00 89.12 102 MET A CA 1
ATOM 815 C C . MET A 1 102 ? -9.785 -2.701 13.371 1.00 89.12 102 MET A C 1
ATOM 817 O O . MET A 1 102 ? -10.321 -1.910 14.148 1.00 89.12 102 MET A O 1
ATOM 821 N N . ASN A 1 103 ? -10.466 -3.506 12.552 1.00 90.44 103 ASN A N 1
ATOM 822 C CA . ASN A 1 103 ? -11.910 -3.462 12.340 1.00 90.44 103 ASN A CA 1
ATOM 823 C C . ASN A 1 103 ? -12.386 -2.046 11.965 1.00 90.44 103 ASN A C 1
ATOM 825 O O . ASN A 1 103 ? -13.319 -1.497 12.559 1.00 90.44 103 ASN A O 1
ATOM 829 N N . THR A 1 104 ? -11.678 -1.420 11.024 1.00 90.62 104 THR A N 1
ATOM 830 C CA . THR A 1 104 ? -11.949 -0.055 10.563 1.00 90.62 104 THR A CA 1
ATOM 831 C C . THR A 1 104 ? -11.700 0.059 9.066 1.00 90.62 104 THR A C 1
ATOM 833 O O . THR A 1 104 ? -10.696 -0.434 8.574 1.00 90.62 104 THR A O 1
ATOM 836 N N . GLN A 1 105 ? -12.590 0.743 8.347 1.00 90.44 105 GLN A N 1
ATOM 837 C CA . GLN A 1 105 ? -12.388 1.066 6.928 1.00 90.44 105 GLN A CA 1
ATOM 838 C C . GLN A 1 105 ? -11.546 2.336 6.739 1.00 90.44 105 GLN A C 1
ATOM 840 O O . GLN A 1 105 ? -11.193 2.689 5.622 1.00 90.44 105 GLN A O 1
ATOM 845 N N . ASP A 1 106 ? -11.220 3.015 7.837 1.00 94.50 106 ASP A N 1
ATOM 846 C CA . ASP A 1 106 ? -10.470 4.263 7.863 1.00 94.50 106 ASP A CA 1
ATOM 847 C C . ASP A 1 106 ? -8.970 3.960 7.888 1.00 94.50 106 ASP A C 1
ATOM 849 O O . ASP A 1 106 ? -8.359 3.912 8.962 1.00 94.50 106 ASP A O 1
ATOM 853 N N . VAL A 1 107 ? -8.391 3.705 6.714 1.00 93.56 107 VAL A N 1
ATOM 854 C CA . VAL A 1 107 ? -6.987 3.304 6.545 1.00 93.56 107 VAL A CA 1
ATOM 855 C C . VAL A 1 107 ? -6.352 4.077 5.393 1.00 93.56 107 VAL A C 1
ATOM 857 O O . VAL A 1 107 ? -6.975 4.300 4.359 1.00 93.56 107 VAL A O 1
ATOM 860 N N . ALA A 1 108 ? -5.091 4.457 5.572 1.00 94.94 108 ALA A N 1
ATOM 861 C CA . ALA A 1 108 ? -4.259 5.068 4.551 1.00 94.94 108 ALA A CA 1
ATOM 862 C C . ALA A 1 108 ? -2.898 4.371 4.500 1.00 94.94 108 ALA A C 1
ATOM 864 O O . ALA A 1 108 ? -2.222 4.224 5.523 1.00 94.94 108 ALA A O 1
ATOM 865 N N . VAL A 1 109 ? -2.483 3.970 3.304 1.00 94.06 109 VAL A N 1
ATOM 866 C CA . VAL A 1 109 ? -1.166 3.392 3.035 1.00 94.06 109 VAL A CA 1
ATOM 867 C C . VAL A 1 109 ? -0.528 4.178 1.904 1.00 94.06 109 VAL A C 1
ATOM 869 O O . VAL A 1 109 ? -1.142 4.397 0.870 1.00 94.06 109 VAL A O 1
ATOM 872 N N . HIS A 1 110 ? 0.716 4.593 2.097 1.00 94.25 110 HIS A N 1
ATOM 873 C CA . HIS A 1 110 ? 1.506 5.299 1.100 1.00 94.25 110 HIS A CA 1
ATOM 874 C C . HIS A 1 110 ? 2.898 4.680 1.057 1.00 94.25 110 HIS A C 1
ATOM 876 O O . HIS A 1 110 ? 3.591 4.634 2.075 1.00 94.25 110 HIS A O 1
ATOM 882 N N . ILE A 1 111 ? 3.306 4.177 -0.102 1.00 90.56 111 ILE A N 1
ATOM 883 C CA . ILE A 1 111 ? 4.612 3.553 -0.293 1.00 90.56 111 ILE A CA 1
ATOM 884 C C . ILE A 1 111 ? 5.387 4.363 -1.319 1.00 90.56 111 ILE A C 1
ATOM 886 O O . ILE A 1 111 ? 4.963 4.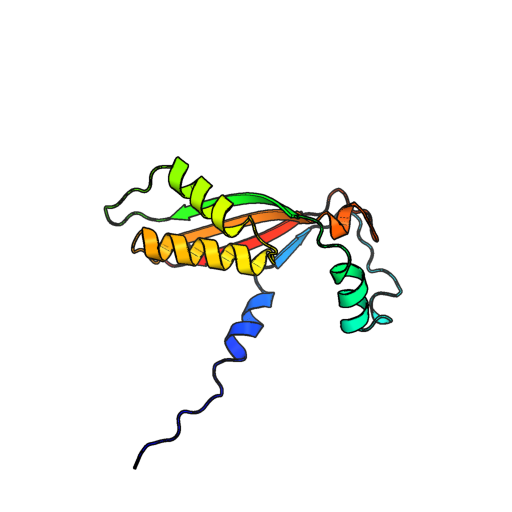464 -2.467 1.00 90.56 111 ILE A O 1
ATOM 890 N N . ASP A 1 112 ? 6.545 4.864 -0.906 1.00 89.50 112 ASP A N 1
ATOM 891 C CA . ASP A 1 112 ? 7.544 5.475 -1.780 1.00 89.50 112 ASP A CA 1
ATOM 892 C C . ASP A 1 112 ? 8.746 4.535 -1.858 1.00 89.50 112 ASP A C 1
ATOM 894 O O . ASP A 1 112 ? 9.333 4.173 -0.830 1.00 89.50 112 ASP A O 1
ATOM 898 N N . SER A 1 113 ? 9.083 4.077 -3.062 1.00 84.81 113 SER A N 1
ATOM 899 C CA . SER A 1 113 ? 10.167 3.120 -3.245 1.00 84.81 113 SER A CA 1
ATOM 900 C C . SER A 1 113 ? 10.970 3.346 -4.517 1.00 84.81 113 SER A C 1
ATOM 902 O O . SER A 1 113 ? 10.477 3.841 -5.528 1.00 84.81 113 SER A O 1
ATOM 904 N N . LYS A 1 114 ? 12.241 2.946 -4.459 1.00 81.75 114 LYS A N 1
ATOM 905 C CA . LYS A 1 114 ? 13.131 2.884 -5.614 1.00 81.75 114 LYS A CA 1
ATOM 906 C C . LYS A 1 114 ? 13.205 1.456 -6.116 1.00 81.75 114 LYS A C 1
ATOM 908 O O . LYS A 1 114 ? 13.527 0.540 -5.357 1.00 81.75 114 LYS A O 1
ATOM 913 N N . HIS A 1 115 ? 12.967 1.280 -7.406 1.00 81.12 115 HIS A N 1
ATOM 914 C CA . HIS A 1 115 ? 13.028 -0.015 -8.068 1.00 81.12 115 HIS A CA 1
ATOM 915 C C . HIS A 1 115 ? 14.431 -0.242 -8.623 1.00 81.12 115 HIS A C 1
ATOM 917 O O . HIS A 1 115 ? 14.867 0.446 -9.545 1.00 81.12 115 HIS A O 1
ATOM 923 N N . LEU A 1 116 ? 15.162 -1.226 -8.091 1.00 68.06 116 LEU A N 1
ATOM 924 C CA . LEU A 1 116 ? 16.529 -1.495 -8.552 1.00 68.06 116 LEU A CA 1
ATOM 925 C C . LEU A 1 116 ? 16.587 -1.943 -10.020 1.00 68.06 116 LEU A C 1
ATOM 927 O O . LEU A 1 116 ? 17.619 -1.753 -10.662 1.00 68.06 116 LEU A O 1
ATOM 931 N N . CYS A 1 117 ? 15.497 -2.474 -10.582 1.00 65.25 117 CYS A N 1
ATOM 932 C CA . CYS A 1 117 ? 15.408 -2.740 -12.018 1.00 65.25 117 CYS A CA 1
ATOM 933 C C . CYS A 1 117 ? 15.515 -1.462 -12.873 1.00 65.25 117 CYS A C 1
ATOM 935 O O . CYS A 1 117 ? 16.069 -1.536 -13.965 1.00 65.25 117 CYS A O 1
ATOM 937 N N . VAL A 1 118 ? 15.089 -0.300 -12.358 1.00 62.50 118 VAL A N 1
ATOM 938 C CA . VAL A 1 118 ? 15.193 1.016 -13.019 1.00 62.50 118 VAL A CA 1
ATOM 939 C C . VAL A 1 118 ? 16.575 1.646 -12.799 1.00 62.50 118 VAL A C 1
ATOM 941 O O . VAL A 1 118 ? 17.149 2.247 -13.709 1.00 62.50 118 VAL A O 1
ATOM 944 N N . SER A 1 119 ? 17.150 1.466 -11.604 1.00 55.12 119 SER A N 1
ATOM 945 C CA . SER A 1 119 ? 18.420 2.102 -11.229 1.00 55.12 119 SER A CA 1
ATOM 946 C C . SER A 1 119 ? 19.679 1.315 -11.621 1.00 55.12 119 SER A C 1
ATOM 948 O O . SER A 1 119 ? 20.736 1.917 -11.789 1.00 55.12 119 SER A O 1
ATOM 950 N N . MET A 1 120 ? 19.622 -0.018 -11.743 1.00 46.69 120 MET A N 1
ATOM 951 C CA . MET A 1 120 ? 20.818 -0.847 -11.986 1.00 46.69 120 MET A CA 1
ATOM 952 C C . MET A 1 120 ? 21.019 -1.233 -13.454 1.00 46.69 120 MET A C 1
ATOM 954 O O . MET A 1 120 ? 22.150 -1.516 -13.859 1.00 46.69 120 MET A O 1
ATOM 958 N N . ARG A 1 121 ? 19.952 -1.285 -14.259 1.00 47.00 121 ARG A N 1
ATOM 959 C CA . ARG A 1 121 ? 19.998 -1.705 -15.669 1.00 47.00 121 ARG A CA 1
ATOM 960 C C . ARG A 1 121 ? 19.014 -0.881 -16.501 1.00 47.00 121 ARG A C 1
ATOM 962 O O . ARG A 1 121 ? 18.056 -0.335 -15.977 1.00 47.00 121 ARG A O 1
ATOM 969 N N . GLY A 1 122 ? 19.273 -0.752 -17.800 1.00 57.53 122 GLY A N 1
ATOM 970 C CA . GLY A 1 122 ? 18.460 0.097 -18.675 1.00 57.53 122 GLY A CA 1
ATOM 971 C C . GLY A 1 122 ? 18.768 1.587 -18.495 1.00 57.53 122 GLY A C 1
ATOM 972 O O . GLY A 1 122 ? 19.885 2.013 -18.779 1.00 57.53 122 GLY A O 1
ATOM 973 N N . ILE A 1 123 ? 17.773 2.359 -18.054 1.00 54.47 123 ILE A N 1
ATOM 974 C CA . ILE A 1 123 ? 17.780 3.833 -18.003 1.00 54.47 123 ILE A CA 1
ATOM 975 C C . ILE A 1 123 ? 18.746 4.410 -16.952 1.00 54.47 123 ILE A C 1
ATOM 977 O O . ILE A 1 123 ? 19.249 5.512 -17.150 1.00 54.47 123 ILE A O 1
ATOM 981 N N . LYS A 1 124 ? 19.069 3.656 -15.887 1.00 54.94 124 LYS A N 1
ATOM 982 C CA . LYS A 1 124 ? 19.972 4.084 -14.796 1.00 54.94 124 LYS A CA 1
ATOM 983 C C . LYS A 1 124 ? 19.519 5.379 -14.109 1.00 54.94 124 LYS A C 1
ATOM 985 O O . LYS A 1 124 ? 20.345 6.197 -13.705 1.00 54.94 124 LYS A O 1
ATOM 990 N N . ASP A 1 125 ? 18.210 5.560 -13.957 1.00 61.16 125 ASP A N 1
ATOM 991 C CA . ASP A 1 125 ? 17.682 6.688 -13.197 1.00 61.16 125 ASP A CA 1
ATOM 992 C C . ASP A 1 125 ? 17.818 6.371 -11.699 1.00 61.16 125 ASP A C 1
ATOM 994 O O . ASP A 1 125 ? 17.167 5.480 -11.142 1.00 61.16 125 ASP A O 1
ATOM 998 N N . HIS A 1 126 ? 18.762 7.059 -11.059 1.00 60.28 126 HIS A N 1
ATOM 999 C CA . HIS A 1 126 ? 19.030 6.949 -9.627 1.00 60.28 126 HIS A CA 1
ATOM 1000 C C . HIS A 1 126 ? 18.127 7.869 -8.789 1.00 60.28 126 HIS A C 1
ATOM 1002 O O . HIS A 1 126 ? 18.018 7.679 -7.569 1.00 60.28 126 HIS A O 1
ATOM 1008 N N . ALA A 1 127 ? 17.504 8.864 -9.426 1.00 65.19 127 ALA A N 1
ATOM 1009 C CA . ALA A 1 127 ? 16.603 9.818 -8.796 1.00 65.19 127 ALA A CA 1
ATOM 1010 C C . ALA A 1 127 ? 15.155 9.317 -8.801 1.00 65.19 127 ALA A C 1
ATOM 1012 O O . ALA A 1 127 ? 14.427 9.618 -7.859 1.00 65.19 127 ALA A O 1
ATOM 1013 N N . SER A 1 128 ? 14.774 8.500 -9.790 1.00 72.38 128 SER A N 1
ATOM 1014 C CA . SER A 1 128 ? 13.407 7.996 -9.918 1.00 72.38 128 SER A CA 1
ATOM 1015 C C . SER A 1 128 ? 12.932 7.241 -8.678 1.00 72.38 128 SER A C 1
ATOM 1017 O O . SER A 1 128 ? 13.621 6.364 -8.136 1.00 72.38 128 SER A O 1
ATOM 1019 N N . SER A 1 129 ? 11.725 7.594 -8.246 1.00 80.38 129 SER A N 1
ATOM 1020 C CA . SER A 1 129 ? 10.965 6.861 -7.247 1.00 80.38 129 SER A CA 1
ATOM 1021 C C . SER A 1 129 ? 9.536 6.634 -7.725 1.00 80.38 129 SER A C 1
ATOM 1023 O O . SER A 1 129 ? 8.963 7.424 -8.487 1.00 80.38 129 SER A O 1
ATOM 1025 N N . THR A 1 130 ? 8.981 5.517 -7.276 1.00 82.75 130 THR A N 1
ATOM 1026 C CA . THR A 1 130 ? 7.617 5.102 -7.558 1.00 82.75 130 THR A CA 1
ATOM 1027 C C . THR A 1 130 ? 6.798 5.243 -6.294 1.00 82.75 130 THR A C 1
ATOM 1029 O O . THR A 1 130 ? 7.091 4.615 -5.269 1.00 82.75 130 THR A O 1
ATOM 1032 N N . ILE A 1 131 ? 5.738 6.034 -6.397 1.00 87.50 131 ILE A N 1
ATOM 1033 C CA . ILE A 1 131 ? 4.778 6.236 -5.325 1.00 87.50 131 ILE A CA 1
ATOM 1034 C C . ILE A 1 131 ? 3.498 5.480 -5.665 1.00 87.50 131 ILE A C 1
ATOM 1036 O O . ILE A 1 131 ? 2.940 5.637 -6.750 1.00 87.50 131 ILE A O 1
ATOM 1040 N N . THR A 1 132 ? 3.023 4.691 -4.705 1.00 88.12 132 THR A N 1
ATOM 1041 C CA . THR A 1 132 ? 1.685 4.087 -4.721 1.00 88.12 132 THR A CA 1
ATOM 1042 C C . THR A 1 132 ? 0.978 4.427 -3.423 1.00 88.12 132 THR A C 1
ATOM 1044 O O . THR A 1 132 ? 1.606 4.588 -2.371 1.00 88.12 132 THR A O 1
ATOM 1047 N N . SER A 1 133 ? -0.333 4.603 -3.479 1.00 92.81 133 SER A N 1
ATOM 1048 C CA . SER A 1 133 ? -1.127 4.936 -2.300 1.00 92.81 133 SER A CA 1
ATOM 1049 C C . SER A 1 133 ? -2.493 4.282 -2.368 1.00 92.81 133 SER A C 1
ATOM 1051 O O . SER A 1 133 ? -3.050 4.127 -3.445 1.00 92.81 133 SER A O 1
ATOM 1053 N N . GLU A 1 134 ? -3.010 3.917 -1.204 1.00 93.19 134 GLU A N 1
ATOM 1054 C CA . GLU A 1 134 ? -4.355 3.392 -1.019 1.00 93.19 134 GLU A CA 1
ATOM 1055 C C . GLU A 1 134 ? -4.989 4.131 0.156 1.00 93.19 134 GLU A C 1
ATOM 1057 O O . GLU A 1 134 ? -4.476 4.092 1.281 1.00 93.19 134 GLU A O 1
ATOM 1062 N N . PHE A 1 135 ? -6.101 4.813 -0.108 1.00 93.69 135 PHE A N 1
ATOM 1063 C CA . PHE A 1 135 ? -6.829 5.605 0.877 1.00 93.69 135 PHE A CA 1
ATOM 1064 C C . PHE A 1 135 ? -8.276 5.127 0.972 1.00 93.69 135 PHE A C 1
ATOM 1066 O O . PHE A 1 135 ? -8.973 4.998 -0.035 1.00 93.69 135 PHE A O 1
ATOM 1073 N N . ARG A 1 136 ? -8.735 4.868 2.197 1.00 90.50 136 ARG A N 1
ATOM 1074 C CA . ARG A 1 136 ? -10.066 4.327 2.486 1.00 90.50 136 ARG A CA 1
ATOM 1075 C C . ARG A 1 136 ? -10.739 5.074 3.632 1.00 90.50 136 ARG A C 1
ATOM 1077 O O . ARG A 1 136 ? -10.075 5.642 4.505 1.00 90.50 136 ARG A O 1
ATOM 1084 N N . GLY A 1 137 ? -12.070 5.037 3.639 1.00 91.62 137 GLY A N 1
ATOM 1085 C CA . GLY A 1 137 ? -12.882 5.674 4.674 1.00 91.62 137 GLY A CA 1
ATOM 1086 C C . GLY A 1 137 ? -12.626 7.179 4.731 1.00 91.62 137 GLY A C 1
ATOM 1087 O O . GLY A 1 137 ? -12.609 7.834 3.695 1.00 91.62 137 GLY A O 1
ATOM 1088 N N . VAL A 1 138 ? -12.376 7.717 5.926 1.00 91.06 138 VAL A N 1
ATOM 1089 C CA . VAL A 1 138 ? -12.119 9.161 6.135 1.00 91.06 138 VAL A CA 1
ATOM 1090 C C . VAL A 1 138 ? -10.865 9.714 5.442 1.00 91.06 138 VAL A C 1
ATOM 1092 O O . VAL A 1 138 ? -10.658 10.924 5.466 1.00 91.06 138 VAL A O 1
ATOM 1095 N N . PHE A 1 139 ? -10.001 8.857 4.890 1.00 87.62 139 PHE A N 1
ATOM 1096 C CA . PHE A 1 139 ? -8.788 9.280 4.186 1.00 87.62 139 PHE A CA 1
ATOM 1097 C C . PHE A 1 139 ? -8.986 9.469 2.671 1.00 87.62 139 PHE A C 1
ATOM 1099 O O . PHE A 1 139 ? -8.049 9.928 2.019 1.00 87.62 139 PHE A O 1
ATOM 1106 N N . ARG A 1 140 ? -10.156 9.107 2.121 1.00 80.56 140 ARG A N 1
ATOM 1107 C CA . ARG A 1 140 ? -10.536 9.312 0.713 1.00 80.56 140 ARG A CA 1
ATOM 1108 C C . ARG A 1 140 ? -11.336 10.602 0.554 1.00 80.56 140 ARG A C 1
ATOM 1110 O O . ARG A 1 140 ? -11.086 11.304 -0.447 1.00 80.56 140 ARG A O 1
#

Secondary structure (DSSP, 8-state):
-PPP----STTHHHHGGGSSEEEE-SS-PPPTTTTTS-HHHHHHHHHT--PPEEEEEEEEE--SS----HHHHHHHHHHHHSSS--HHHHHHHHHHHHHHHHT-S-EEEEEEEEEHHHHHSTT--SS-EEEEEEE-GGG-

Foldseek 3Di:
DDDDDDPPDPPVVVVVLPPQKDKDFPDDDCPPCVVVDDPVRVCVVCVVDLFAKAWDKDKDFDAPPDDDDPVVLVVLLVVLRVDRDDVQVSQVSSLVVCCVVRVHQQMKMKIKIDGCSCCVDDRNGPPIIIIGMDGGDPRD

Solvent-accessible surface area (backbone atoms only — not comparable to full-atom values): 8554 Å² total; per-residue (Å²): 137,82,81,83,80,80,84,78,73,75,62,66,70,60,64,62,69,69,79,48,64,53,71,51,65,88,76,70,74,81,55,91,58,65,83,73,57,53,72,69,58,54,46,55,69,48,67,82,50,89,50,66,67,54,69,50,79,46,77,51,68,58,68,85,87,57,83,81,58,72,72,57,55,56,49,51,53,48,62,68,59,76,51,97,75,53,72,66,59,48,40,49,54,50,42,51,53,47,25,64,75,55,73,29,64,29,28,33,27,38,36,46,28,33,46,40,56,45,39,75,42,89,82,47,42,79,77,34,38,41,35,38,55,41,58,27,59,88,62,99

Nearest PDB structures (foldseek):
  1a9c-assembly1_A  TM=9.665E-01  e=2.811E-09  Escherichia coli
  1n3t-assembly1_L  TM=9.637E-01  e=4.115E-09  Escherichia coli
  4du6-assembly1_E-2  TM=9.633E-01  e=5.654E-09  Yersinia pestis CO92
  4du6-assembly1_A  TM=9.619E-01  e=7.289E-09  Yersinia pestis CO92
  7alb-assembly1_J  TM=9.496E-01  e=8.276E-09  Homo sapiens